Protein AF-F8ERX5-F1 (afdb_monomer_lite)

Secondary structure (DSSP, 8-state):
-PPP-----TTBPPHHHHHHHHHHHHHHHHHIIIIIHHHHHHHHHHHHH-HHHHHHHHHHHT--S-TTSHHHHHHHHHHHHHHHHHHHHHHHHHHHHHHHHHHH-S-HHHHTBHHHHHHHHHHHHHHHHHHHHHHHT-

Structure (mmCIF, N/CA/C/O backbone):
data_AF-F8ERX5-F1
#
_entry.id   AF-F8ERX5-F1
#
loop_
_atom_site.group_PDB
_atom_site.id
_atom_site.type_symbol
_atom_site.label_atom_id
_atom_site.label_alt_id
_atom_site.label_comp_id
_atom_site.label_asym_id
_atom_site.label_entity_id
_atom_site.label_seq_id
_atom_site.pdbx_PDB_ins_code
_atom_site.Cartn_x
_atom_site.Cartn_y
_atom_site.Cartn_z
_atom_site.occupancy
_atom_site.B_iso_or_equiv
_atom_site.auth_seq_id
_atom_site.auth_comp_id
_atom_site.auth_asym_id
_atom_site.auth_atom_id
_atom_site.pdbx_PDB_model_num
ATOM 1 N N . MET A 1 1 ? 34.036 12.277 -37.253 1.00 51.03 1 MET A N 1
ATOM 2 C CA . MET A 1 1 ? 33.330 10.994 -37.467 1.00 51.03 1 MET A CA 1
ATOM 3 C C . MET A 1 1 ? 32.093 10.999 -36.571 1.00 51.03 1 MET A C 1
ATOM 5 O O . MET A 1 1 ? 32.233 10.855 -35.364 1.00 51.03 1 MET A O 1
ATOM 9 N N . ALA A 1 2 ? 30.913 11.321 -37.109 1.00 49.41 2 ALA A N 1
ATOM 10 C CA . ALA A 1 2 ? 29.684 11.375 -36.314 1.00 49.41 2 ALA A CA 1
ATOM 11 C C . ALA A 1 2 ? 29.201 9.947 -36.022 1.00 49.41 2 ALA A C 1
ATOM 13 O O . ALA A 1 2 ? 29.092 9.130 -36.936 1.00 49.41 2 ALA A O 1
ATOM 14 N N . ARG A 1 3 ? 28.956 9.633 -34.746 1.00 53.31 3 ARG A N 1
ATOM 15 C CA . ARG A 1 3 ? 28.421 8.335 -34.318 1.00 53.31 3 ARG A CA 1
ATOM 16 C C . ARG A 1 3 ? 26.986 8.202 -34.848 1.00 53.31 3 ARG A C 1
ATOM 18 O O . ARG A 1 3 ? 26.184 9.088 -34.558 1.00 53.31 3 ARG A O 1
ATOM 25 N N . PRO A 1 4 ? 26.638 7.139 -35.592 1.00 60.00 4 PRO A N 1
ATOM 26 C CA . PRO A 1 4 ? 25.274 6.960 -36.071 1.00 60.00 4 PRO A CA 1
ATOM 27 C C . PRO A 1 4 ? 24.319 6.807 -34.881 1.00 60.00 4 PRO A C 1
ATOM 29 O O . PRO A 1 4 ? 24.556 6.006 -33.973 1.00 60.00 4 PRO A O 1
ATOM 32 N N . ILE A 1 5 ? 23.251 7.605 -34.879 1.00 57.78 5 ILE A N 1
ATOM 33 C CA . ILE A 1 5 ? 22.171 7.532 -33.896 1.00 57.78 5 ILE A CA 1
ATOM 34 C C . ILE A 1 5 ? 21.277 6.374 -34.342 1.00 57.78 5 ILE A C 1
ATOM 36 O O . ILE A 1 5 ? 20.597 6.470 -35.360 1.00 57.78 5 ILE A O 1
ATOM 40 N N . ASN A 1 6 ? 21.336 5.247 -33.632 1.00 61.97 6 ASN A N 1
ATOM 41 C CA . ASN A 1 6 ? 20.462 4.111 -33.908 1.00 61.97 6 ASN A CA 1
ATOM 42 C C . ASN A 1 6 ? 19.008 4.541 -33.623 1.00 61.97 6 ASN A C 1
ATOM 44 O O . ASN A 1 6 ? 18.752 4.990 -32.501 1.00 61.97 6 ASN A O 1
ATOM 48 N N . PRO A 1 7 ? 18.070 4.456 -34.586 1.00 52.91 7 PRO A N 1
ATOM 49 C CA . PRO A 1 7 ? 16.667 4.742 -34.322 1.00 52.91 7 PRO A CA 1
ATOM 50 C C . PRO A 1 7 ? 16.187 3.804 -33.215 1.00 52.91 7 PRO A C 1
ATOM 52 O O . PRO A 1 7 ? 16.166 2.583 -33.373 1.00 52.91 7 PRO A O 1
ATOM 55 N N . SER A 1 8 ? 15.858 4.380 -32.058 1.00 55.59 8 SER A N 1
ATOM 56 C CA . SER A 1 8 ? 15.366 3.639 -30.904 1.00 55.59 8 SER A CA 1
ATOM 57 C C . SER A 1 8 ? 14.210 2.751 -31.345 1.00 55.59 8 SER A C 1
ATOM 59 O O . SER A 1 8 ? 13.197 3.249 -31.843 1.00 55.59 8 SER A O 1
ATOM 61 N N . SER A 1 9 ? 14.356 1.438 -31.182 1.00 57.88 9 SER A N 1
ATOM 62 C CA . SER A 1 9 ? 13.252 0.523 -31.439 1.00 57.88 9 SER A CA 1
ATOM 63 C C . SER A 1 9 ? 12.051 0.962 -30.593 1.00 57.88 9 SER A C 1
ATOM 65 O O . SER A 1 9 ? 12.202 1.218 -29.400 1.00 57.88 9 SER A O 1
ATOM 67 N N . SER A 1 10 ? 10.852 1.017 -31.170 1.00 60.41 10 SER A N 1
ATOM 68 C CA . SER A 1 10 ? 9.608 1.411 -30.476 1.00 60.41 10 SER A CA 1
ATOM 69 C C . SER A 1 10 ? 9.252 0.545 -29.253 1.00 60.41 10 SER A C 1
ATOM 71 O O . SER A 1 10 ? 8.275 0.806 -28.558 1.00 60.41 10 SER A O 1
ATOM 73 N N . LYS A 1 11 ? 10.038 -0.503 -28.986 1.00 66.44 11 LYS A N 1
ATOM 74 C CA . LYS A 1 11 ? 9.859 -1.468 -27.901 1.00 66.44 11 LYS A CA 1
AT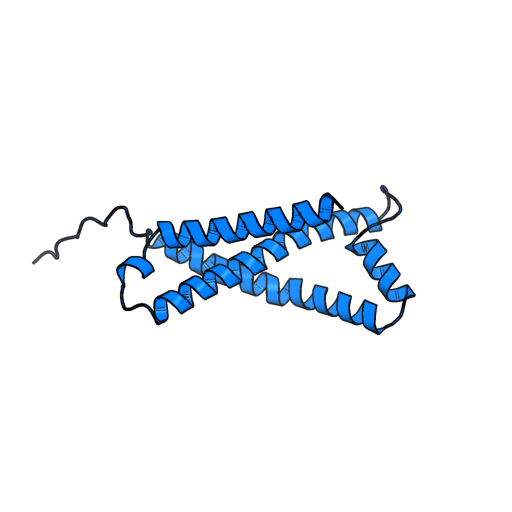OM 75 C C . LYS A 1 11 ? 10.654 -1.115 -26.638 1.00 66.44 11 LYS A C 1
ATOM 77 O O . LYS A 1 11 ? 10.364 -1.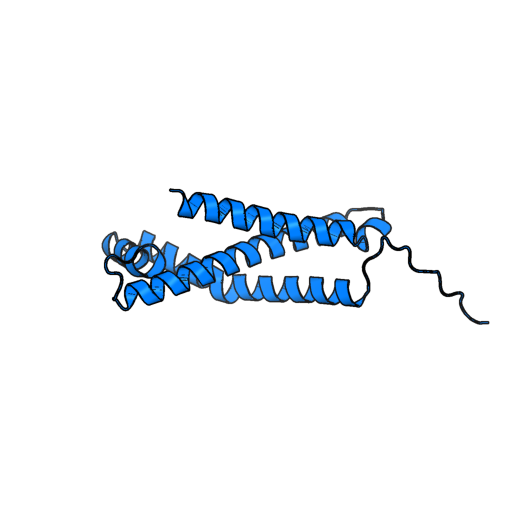681 -25.583 1.00 66.44 11 LYS A O 1
ATOM 82 N N . THR A 1 12 ? 11.626 -0.202 -26.717 1.00 74.25 12 THR A N 1
ATOM 83 C CA . THR A 1 12 ? 12.427 0.240 -25.563 1.00 74.25 12 THR A CA 1
ATOM 84 C C . THR A 1 12 ? 11.802 1.457 -24.885 1.00 74.25 12 THR A C 1
ATOM 86 O O . THR A 1 12 ? 11.432 2.424 -25.544 1.00 74.25 12 THR A O 1
ATOM 89 N N . ALA A 1 13 ? 11.696 1.420 -23.561 1.00 77.12 13 ALA A N 1
ATOM 90 C CA . ALA A 1 13 ? 11.228 2.515 -22.731 1.00 77.12 13 ALA A CA 1
ATOM 91 C C . ALA A 1 13 ? 12.167 3.719 -22.827 1.00 77.12 13 ALA A C 1
ATOM 93 O O . ALA A 1 13 ? 13.389 3.563 -22.745 1.00 77.12 13 ALA A O 1
ATOM 94 N N . SER A 1 14 ? 11.594 4.922 -22.922 1.00 82.62 14 SER A N 1
ATOM 95 C CA . SER A 1 14 ? 12.382 6.153 -22.932 1.00 82.62 14 SER A CA 1
ATOM 96 C C . SER A 1 14 ? 13.198 6.300 -21.636 1.00 82.62 14 SER A C 1
ATOM 98 O O . SER A 1 14 ? 12.763 5.839 -20.573 1.00 82.62 14 SER A O 1
ATOM 100 N N . PRO A 1 15 ? 14.372 6.956 -21.678 1.00 83.19 15 PRO A N 1
ATOM 101 C CA . PRO A 1 15 ? 15.188 7.182 -20.485 1.00 83.19 15 PRO A CA 1
ATOM 102 C C . PRO A 1 15 ? 14.420 7.871 -19.353 1.00 83.19 15 PRO A C 1
ATOM 104 O O . PRO A 1 15 ? 14.603 7.531 -18.185 1.00 83.19 15 PRO A O 1
ATOM 107 N N . ASP A 1 16 ? 13.530 8.803 -19.688 1.00 86.00 16 ASP A N 1
ATOM 108 C CA . ASP A 1 16 ? 12.740 9.530 -18.695 1.00 86.00 16 ASP A CA 1
ATOM 109 C C . ASP A 1 16 ? 11.684 8.638 -18.045 1.00 86.00 16 ASP A C 1
ATOM 111 O O . ASP A 1 16 ? 11.555 8.639 -16.823 1.00 86.00 16 ASP A O 1
ATOM 115 N N . PHE A 1 17 ? 11.025 7.770 -18.818 1.00 85.88 17 PHE A N 1
ATOM 116 C CA . PHE A 1 17 ? 10.115 6.770 -18.265 1.00 85.88 17 PHE A CA 1
ATOM 117 C C . PHE A 1 17 ? 10.833 5.816 -17.299 1.00 85.88 17 PHE A C 1
ATOM 119 O O . PHE A 1 17 ? 10.330 5.517 -16.214 1.00 85.88 17 PHE A O 1
ATOM 126 N N . GLN A 1 18 ? 12.041 5.367 -17.655 1.00 84.75 18 GLN A N 1
ATOM 127 C CA . GLN A 1 18 ? 12.840 4.507 -16.782 1.00 84.75 18 GLN A CA 1
ATOM 128 C C . GLN A 1 18 ? 13.194 5.211 -15.463 1.00 84.75 18 GLN A C 1
ATOM 130 O O . GLN A 1 18 ? 13.077 4.595 -14.402 1.00 84.75 18 GLN A O 1
ATOM 135 N N . LYS A 1 19 ? 13.577 6.496 -15.507 1.00 88.44 19 LYS A N 1
ATOM 136 C CA . LYS A 1 19 ? 13.841 7.313 -14.309 1.00 88.44 19 LYS A CA 1
ATOM 137 C C . LYS A 1 19 ? 12.590 7.483 -13.447 1.00 88.44 19 LYS A C 1
ATOM 139 O O . LYS A 1 19 ? 12.670 7.329 -12.232 1.00 88.44 19 LYS A O 1
ATOM 144 N N . SER A 1 20 ? 11.431 7.747 -14.047 1.00 89.69 20 SER A N 1
ATOM 145 C CA . SER A 1 20 ? 10.171 7.850 -13.304 1.00 89.69 20 SER A CA 1
ATOM 146 C C . SER A 1 20 ? 9.822 6.537 -12.604 1.00 89.69 20 SER A C 1
ATOM 148 O O . SER A 1 20 ? 9.463 6.543 -11.429 1.00 89.69 20 SER A O 1
ATOM 150 N N . ALA A 1 21 ? 10.002 5.395 -13.273 1.00 89.19 21 ALA A N 1
ATOM 151 C CA . ALA A 1 21 ? 9.744 4.085 -12.683 1.00 89.19 21 ALA A CA 1
ATOM 152 C C . ALA A 1 21 ? 10.685 3.763 -11.5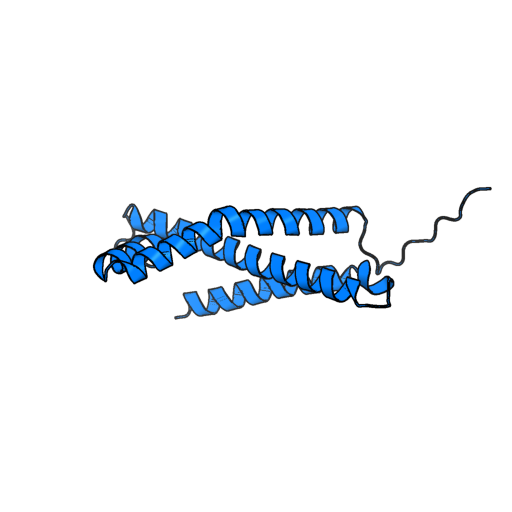06 1.00 89.19 21 ALA A C 1
ATOM 154 O O . ALA A 1 21 ? 10.245 3.176 -10.512 1.00 89.19 21 ALA A O 1
ATOM 155 N N . THR A 1 22 ? 11.966 4.151 -11.589 1.00 89.25 22 THR A N 1
ATOM 156 C CA . THR A 1 22 ? 12.923 3.972 -10.483 1.00 89.25 22 THR A CA 1
ATOM 157 C C . THR A 1 22 ? 12.646 4.922 -9.323 1.00 89.25 22 THR A C 1
ATOM 159 O O . THR A 1 22 ? 12.730 4.505 -8.168 1.00 89.25 22 THR A O 1
ATOM 162 N N . LEU A 1 23 ? 12.259 6.169 -9.600 1.00 93.69 23 LEU A N 1
ATOM 163 C CA . LEU A 1 23 ? 11.821 7.118 -8.580 1.00 93.69 23 LEU A CA 1
ATOM 164 C C . LEU A 1 23 ? 10.582 6.595 -7.850 1.00 93.69 23 LEU A C 1
ATOM 166 O O . LEU A 1 23 ? 10.563 6.561 -6.622 1.00 93.69 23 LEU A O 1
ATOM 170 N N . LEU A 1 24 ? 9.588 6.110 -8.594 1.00 94.69 24 LEU A N 1
ATOM 171 C CA . LEU A 1 24 ? 8.368 5.566 -8.012 1.00 94.69 24 LEU A CA 1
ATOM 172 C C . LEU A 1 24 ? 8.654 4.332 -7.144 1.00 94.69 24 LEU A C 1
ATOM 174 O O . LEU A 1 24 ? 8.079 4.184 -6.070 1.00 94.69 24 LEU A O 1
ATOM 178 N N . HIS A 1 25 ? 9.610 3.485 -7.535 1.00 94.06 25 HIS A N 1
ATOM 179 C CA . HIS A 1 25 ? 10.057 2.360 -6.705 1.00 94.06 25 HIS A CA 1
ATOM 180 C C . HIS A 1 25 ? 10.640 2.819 -5.354 1.00 94.06 25 HIS A C 1
ATOM 182 O O . HIS A 1 25 ? 10.404 2.179 -4.329 1.00 94.06 25 HIS A O 1
ATOM 188 N N . ARG A 1 26 ? 11.354 3.953 -5.327 1.00 95.75 26 ARG A N 1
ATOM 189 C CA . ARG A 1 26 ? 11.896 4.541 -4.089 1.00 95.75 26 ARG A CA 1
ATOM 190 C C . ARG A 1 26 ? 10.805 5.188 -3.240 1.00 95.75 26 ARG A C 1
ATOM 192 O O . ARG A 1 26 ? 10.780 4.972 -2.037 1.00 95.75 26 ARG A O 1
ATOM 199 N N . ILE A 1 27 ? 9.888 5.936 -3.853 1.00 97.62 27 ILE A N 1
ATOM 200 C CA . ILE A 1 27 ? 8.763 6.571 -3.145 1.00 97.62 27 ILE A CA 1
ATOM 201 C C . ILE A 1 27 ? 7.877 5.509 -2.489 1.00 97.62 27 ILE A C 1
ATOM 203 O O . ILE A 1 27 ? 7.537 5.626 -1.315 1.00 97.62 27 ILE A O 1
ATOM 207 N N . THR A 1 28 ? 7.556 4.439 -3.218 1.00 97.62 28 THR A N 1
ATOM 208 C CA . THR A 1 28 ? 6.777 3.318 -2.673 1.00 97.62 28 THR A CA 1
ATOM 209 C C . THR A 1 28 ? 7.510 2.613 -1.530 1.00 97.62 28 THR A C 1
ATOM 211 O O . THR A 1 28 ? 6.878 2.296 -0.527 1.00 97.62 28 THR A O 1
ATOM 214 N N . ALA A 1 29 ? 8.839 2.463 -1.605 1.00 96.75 29 ALA A N 1
ATOM 215 C CA . ALA A 1 29 ? 9.646 1.948 -0.494 1.00 96.75 29 ALA A CA 1
ATOM 216 C C . ALA A 1 29 ? 9.547 2.832 0.761 1.00 96.75 29 ALA A C 1
ATOM 218 O O . ALA A 1 29 ? 9.358 2.323 1.864 1.00 96.75 29 ALA A O 1
ATOM 219 N N . LEU A 1 30 ? 9.637 4.156 0.593 1.00 98.12 30 LEU A N 1
ATOM 220 C CA . LEU A 1 30 ? 9.507 5.115 1.692 1.00 98.12 30 LEU A CA 1
ATOM 221 C C . LEU A 1 30 ? 8.111 5.054 2.320 1.00 98.12 30 LEU A C 1
ATOM 223 O O . LEU A 1 30 ? 7.999 4.995 3.540 1.00 98.12 30 LEU A O 1
ATOM 227 N N . ALA A 1 31 ? 7.051 4.998 1.511 1.00 97.56 31 ALA A N 1
ATOM 228 C CA . ALA A 1 31 ? 5.685 4.864 2.017 1.00 97.56 31 ALA A CA 1
ATOM 229 C C . ALA A 1 31 ? 5.502 3.579 2.846 1.00 97.56 31 ALA A C 1
ATOM 231 O O . ALA A 1 31 ? 4.876 3.603 3.905 1.00 97.56 31 ALA A O 1
ATOM 232 N N . ILE A 1 32 ? 6.089 2.461 2.408 1.00 97.81 32 ILE A N 1
ATOM 233 C CA . ILE A 1 32 ? 6.045 1.202 3.162 1.00 97.81 32 ILE A CA 1
ATOM 234 C C . ILE A 1 32 ? 6.807 1.340 4.487 1.00 97.81 32 ILE A C 1
ATOM 236 O O . ILE A 1 32 ? 6.266 1.008 5.539 1.00 97.81 32 ILE A O 1
ATOM 240 N N . ALA A 1 33 ? 8.036 1.857 4.453 1.00 97.81 33 ALA A N 1
ATOM 241 C CA . ALA A 1 33 ? 8.893 1.952 5.632 1.00 97.81 33 ALA A CA 1
ATOM 242 C C . ALA A 1 33 ? 8.358 2.927 6.693 1.00 97.81 33 ALA A C 1
ATOM 244 O O . ALA A 1 33 ? 8.416 2.631 7.883 1.00 97.81 33 ALA A O 1
ATOM 245 N N . PHE A 1 34 ? 7.828 4.078 6.274 1.00 97.56 34 PHE A N 1
ATOM 246 C CA . PHE A 1 34 ? 7.429 5.152 7.188 1.00 97.56 34 PHE A CA 1
ATOM 247 C C . PHE A 1 34 ? 5.942 5.168 7.532 1.00 97.56 34 PHE A C 1
ATOM 249 O O . PHE A 1 34 ? 5.567 5.812 8.506 1.00 97.56 34 PHE A O 1
ATOM 256 N N . ILE A 1 35 ? 5.092 4.485 6.762 1.00 97.00 35 ILE A N 1
ATOM 257 C CA . ILE A 1 35 ? 3.643 4.491 7.000 1.00 97.00 35 ILE A CA 1
ATOM 258 C C . ILE A 1 35 ? 3.135 3.070 7.224 1.00 97.00 35 ILE A C 1
ATOM 260 O O . ILE A 1 35 ? 2.592 2.782 8.288 1.00 97.00 35 ILE A O 1
ATOM 264 N N . ALA A 1 36 ? 3.343 2.159 6.267 1.00 96.56 36 ALA A N 1
ATOM 265 C CA . ALA A 1 36 ? 2.804 0.803 6.389 1.00 96.56 36 ALA A CA 1
ATOM 266 C C . ALA A 1 36 ? 3.398 0.049 7.586 1.00 96.56 36 ALA A C 1
ATOM 268 O O . ALA A 1 36 ? 2.658 -0.590 8.328 1.00 96.56 36 ALA A O 1
ATOM 269 N N . PHE A 1 37 ? 4.710 0.150 7.810 1.00 97.19 37 PHE A N 1
ATOM 270 C CA . PHE A 1 37 ? 5.381 -0.556 8.899 1.00 97.19 37 PHE A CA 1
ATOM 271 C C . PHE A 1 37 ? 4.953 -0.067 10.300 1.00 97.19 37 PHE A C 1
ATOM 273 O O . PHE A 1 37 ? 4.599 -0.916 11.126 1.00 97.19 37 PHE A O 1
ATOM 280 N N . PRO A 1 38 ? 4.874 1.249 10.591 1.00 97.12 38 PRO A N 1
ATOM 281 C CA . PRO A 1 38 ? 4.292 1.728 11.846 1.00 97.12 38 PRO A CA 1
ATOM 282 C C . PRO A 1 38 ? 2.829 1.325 12.038 1.00 97.12 38 PRO A C 1
ATOM 284 O O . PRO A 1 38 ? 2.475 0.850 13.112 1.00 97.12 38 PRO A O 1
ATOM 287 N N . VAL A 1 39 ? 1.985 1.447 11.006 1.00 95.62 39 VAL A N 1
ATOM 288 C CA . VAL A 1 39 ? 0.568 1.042 11.090 1.00 95.62 39 VAL A CA 1
ATOM 289 C C . VAL A 1 39 ? 0.439 -0.457 11.364 1.00 95.62 39 VAL A C 1
ATOM 291 O O . VAL A 1 39 ? -0.358 -0.865 12.206 1.00 95.62 39 VAL A O 1
ATOM 294 N N . PHE A 1 40 ? 1.256 -1.280 10.708 1.00 95.44 40 PHE A N 1
ATOM 295 C CA . PHE A 1 40 ? 1.297 -2.720 10.945 1.00 95.44 40 PHE A CA 1
ATOM 296 C C . PHE A 1 40 ? 1.763 -3.054 12.367 1.00 95.44 40 PHE A C 1
ATOM 298 O O . PHE A 1 40 ? 1.175 -3.905 13.028 1.00 95.44 40 PHE A O 1
ATOM 305 N N . THR A 1 41 ? 2.766 -2.339 12.874 1.00 96.88 41 THR A N 1
ATOM 306 C CA . THR A 1 41 ? 3.233 -2.494 14.259 1.00 96.88 41 THR A CA 1
ATOM 307 C C . THR A 1 41 ? 2.160 -2.079 15.265 1.00 96.88 41 THR A C 1
ATOM 309 O O . THR A 1 41 ? 1.951 -2.784 16.247 1.00 96.88 41 THR A O 1
ATOM 312 N N . LEU A 1 42 ? 1.434 -0.986 15.013 1.00 95.81 42 LEU A N 1
ATOM 313 C CA . LEU A 1 42 ? 0.300 -0.564 15.843 1.00 95.81 42 LEU A CA 1
ATOM 314 C C . LEU A 1 42 ? -0.810 -1.617 15.861 1.00 95.81 42 LEU A C 1
ATOM 316 O O . LEU A 1 42 ? -1.373 -1.902 16.917 1.00 95.81 42 LEU A O 1
ATOM 320 N N . TRP A 1 43 ? -1.093 -2.233 14.713 1.00 95.69 43 TRP A N 1
ATOM 321 C CA . TRP A 1 43 ? -2.037 -3.341 14.633 1.00 95.69 43 TRP A CA 1
ATOM 322 C C . TRP A 1 43 ? -1.571 -4.540 15.470 1.00 95.69 43 TRP A C 1
ATOM 324 O O . TRP A 1 43 ? -2.324 -5.005 16.324 1.00 95.69 43 TRP A O 1
ATOM 334 N N . LEU A 1 44 ? -0.319 -4.985 15.315 1.00 97.12 44 LEU A N 1
ATOM 335 C CA . LEU A 1 44 ? 0.252 -6.078 16.115 1.00 97.12 44 LEU A CA 1
ATOM 336 C C . LEU A 1 44 ? 0.225 -5.774 17.616 1.00 97.12 44 LEU A C 1
ATOM 338 O O . LEU A 1 44 ? -0.157 -6.630 18.409 1.00 97.12 44 LEU A O 1
ATOM 342 N N . PHE A 1 45 ? 0.586 -4.549 18.000 1.00 96.94 45 PHE A N 1
ATOM 343 C CA . PHE A 1 45 ? 0.524 -4.096 19.384 1.00 96.94 45 PHE A CA 1
ATOM 344 C C . PHE A 1 45 ? -0.905 -4.174 19.931 1.00 96.94 45 PHE A C 1
ATOM 346 O O . PHE A 1 45 ? -1.108 -4.686 21.029 1.00 96.94 45 PHE A O 1
ATOM 353 N N . SER A 1 46 ? -1.905 -3.733 19.161 1.00 96.62 46 SER A N 1
ATOM 354 C CA . SER A 1 46 ? -3.307 -3.789 19.591 1.00 96.62 46 SER A CA 1
ATOM 355 C C . SER A 1 46 ? -3.797 -5.225 19.806 1.00 96.62 46 SER A C 1
ATOM 357 O O . SER A 1 46 ? -4.442 -5.495 20.815 1.00 96.62 46 SER A O 1
ATOM 359 N N . VAL A 1 47 ? -3.416 -6.153 18.917 1.00 96.50 47 VAL A N 1
ATOM 360 C CA . VAL A 1 47 ? -3.742 -7.586 19.014 1.00 96.50 47 VAL A CA 1
ATOM 361 C C . VAL A 1 47 ? -3.063 -8.231 20.224 1.00 96.50 47 VAL A C 1
ATOM 363 O O . VAL A 1 47 ? -3.678 -9.038 20.914 1.00 96.50 47 VAL A O 1
ATOM 366 N N . ALA A 1 48 ? -1.803 -7.883 20.487 1.00 97.06 48 ALA A N 1
ATOM 367 C CA . ALA A 1 48 ? -1.025 -8.462 21.578 1.00 97.06 48 ALA A CA 1
ATOM 368 C C . ALA A 1 48 ? -1.393 -7.905 22.964 1.00 97.06 48 ALA A C 1
ATOM 370 O O . ALA A 1 48 ? -1.117 -8.557 23.967 1.00 97.06 48 ALA A O 1
ATOM 371 N N . SER A 1 49 ? -1.976 -6.704 23.031 1.00 95.94 49 SER A N 1
ATOM 372 C CA . SER A 1 49 ? -2.199 -6.005 24.301 1.00 95.94 49 SER A CA 1
ATOM 373 C C . SER A 1 49 ? -3.463 -6.469 25.022 1.00 95.94 49 SER A C 1
ATOM 375 O O . SER A 1 49 ? -3.379 -6.958 26.144 1.00 95.94 49 SER A O 1
ATOM 377 N N . SER A 1 50 ? -4.644 -6.280 24.423 1.00 95.75 50 SER A N 1
ATOM 378 C CA . SER A 1 50 ? -5.916 -6.720 25.013 1.00 95.75 50 SER A CA 1
ATOM 379 C C . SER A 1 50 ? -7.061 -6.707 23.988 1.00 95.75 50 SER A C 1
ATOM 381 O O . SER A 1 50 ? -6.966 -5.998 22.978 1.00 95.75 50 SER A O 1
ATOM 383 N N . PRO A 1 51 ? -8.168 -7.434 24.239 1.00 96.69 51 PRO A N 1
ATOM 384 C CA . PRO A 1 51 ? -9.359 -7.379 23.391 1.00 96.69 51 PRO A CA 1
ATOM 385 C C . PRO A 1 51 ? -9.927 -5.963 23.232 1.00 96.69 51 PRO A C 1
ATOM 387 O O . PRO A 1 51 ? -10.357 -5.592 22.141 1.00 96.69 51 PRO A O 1
ATOM 390 N N . GLU A 1 52 ? -9.889 -5.148 24.288 1.00 95.56 52 GLU A N 1
ATOM 391 C CA . GLU A 1 52 ? -10.372 -3.765 24.270 1.00 95.56 52 GLU A CA 1
ATOM 392 C C . GLU A 1 52 ? -9.503 -2.895 23.358 1.00 95.56 52 GLU A C 1
ATOM 394 O O . GLU A 1 52 ? -10.027 -2.159 22.526 1.00 95.56 52 GLU A O 1
ATOM 399 N N . ASN A 1 53 ? -8.175 -3.017 23.452 1.00 95.06 53 ASN A N 1
ATOM 400 C CA . ASN A 1 53 ? -7.245 -2.281 22.593 1.00 95.06 53 ASN A CA 1
ATOM 401 C C . ASN A 1 53 ? -7.403 -2.664 21.118 1.00 95.06 53 ASN A C 1
ATOM 403 O O . ASN A 1 53 ? -7.356 -1.800 20.238 1.00 95.06 53 ASN A O 1
ATOM 407 N N . TYR A 1 54 ? -7.633 -3.946 20.837 1.00 96.38 54 TYR A N 1
ATOM 408 C CA . TYR A 1 54 ? -7.933 -4.397 19.486 1.00 96.38 54 TYR A CA 1
ATOM 409 C C . TYR A 1 54 ? -9.276 -3.847 18.985 1.00 96.38 54 TYR A C 1
ATOM 411 O O . TYR A 1 54 ? -9.358 -3.359 17.857 1.00 96.38 54 TYR A O 1
ATOM 419 N N . ALA A 1 55 ? -10.314 -3.829 19.828 1.00 94.62 55 ALA A N 1
ATOM 420 C CA . ALA A 1 55 ? -11.599 -3.219 19.495 1.00 94.62 55 ALA A CA 1
ATOM 421 C C . ALA A 1 55 ? -11.468 -1.712 19.210 1.00 94.62 55 ALA A C 1
ATOM 423 O O . ALA A 1 55 ? -12.055 -1.222 18.244 1.00 94.62 55 ALA A O 1
ATOM 424 N N . PHE A 1 56 ? -10.641 -0.988 19.974 1.00 92.94 56 PHE A N 1
ATOM 425 C CA . PHE A 1 56 ? -10.307 0.412 19.694 1.00 92.94 56 PHE A CA 1
ATOM 426 C C . PHE A 1 56 ? -9.638 0.578 18.328 1.00 92.94 56 PHE A C 1
ATOM 428 O O . PHE A 1 56 ? -10.041 1.444 17.549 1.00 92.94 56 PHE A O 1
ATOM 435 N N . PHE A 1 57 ? -8.657 -0.268 17.999 1.00 94.25 57 PHE A N 1
ATOM 436 C CA . PHE A 1 57 ? -8.034 -0.247 16.677 1.00 94.25 57 PHE A CA 1
ATOM 437 C C . PHE A 1 57 ? -9.076 -0.463 15.572 1.00 94.25 57 PHE A C 1
ATOM 439 O O . PHE A 1 57 ? -9.124 0.308 14.612 1.00 94.25 57 PHE A O 1
ATOM 446 N N . LEU A 1 58 ? -9.941 -1.473 15.715 1.00 93.38 58 LEU A N 1
ATOM 447 C CA . LEU A 1 58 ? -10.996 -1.763 14.743 1.00 93.38 58 LEU A CA 1
ATOM 448 C C . LEU A 1 58 ? -11.960 -0.585 14.575 1.00 93.38 58 LEU A C 1
ATOM 450 O O . LEU A 1 58 ? -12.283 -0.238 13.439 1.00 93.38 58 LEU A O 1
ATOM 454 N N . HIS A 1 59 ? -12.363 0.056 15.673 1.00 92.19 59 HIS A N 1
ATOM 455 C CA . HIS A 1 59 ? -13.296 1.180 15.658 1.00 92.19 59 HIS A CA 1
ATOM 456 C C . HIS A 1 59 ? -12.772 2.370 14.841 1.00 92.19 59 HIS A C 1
ATOM 458 O O . HIS A 1 59 ? -13.494 2.926 14.015 1.00 92.19 59 HIS A O 1
ATOM 464 N N . TYR A 1 60 ? -11.503 2.744 15.026 1.00 91.38 60 TYR A N 1
ATOM 465 C CA . TYR A 1 60 ? -10.915 3.881 14.311 1.00 91.38 60 TYR A CA 1
ATOM 466 C C . TYR A 1 60 ? -10.425 3.517 12.905 1.00 91.38 60 TYR A C 1
ATOM 468 O O . TYR A 1 60 ? -10.640 4.270 11.957 1.00 91.38 60 TYR A O 1
ATOM 476 N N . MET A 1 61 ? -9.766 2.369 12.738 1.00 92.06 61 MET A N 1
ATOM 477 C CA . MET A 1 61 ? -9.045 2.047 11.501 1.00 92.06 61 MET A CA 1
ATOM 478 C C . MET A 1 61 ? -9.855 1.215 10.507 1.00 92.06 61 MET A C 1
ATOM 480 O O . MET A 1 61 ? -9.567 1.272 9.314 1.00 92.06 61 MET A O 1
ATOM 484 N N . VAL A 1 62 ? -10.863 0.457 10.958 1.00 88.81 62 VAL A N 1
ATOM 485 C CA . VAL A 1 62 ? -11.532 -0.560 10.123 1.00 88.81 62 VAL A CA 1
ATOM 486 C C . VAL A 1 62 ? -13.025 -0.278 9.943 1.00 88.81 62 VAL A C 1
ATOM 488 O O . VAL A 1 62 ? -13.468 -0.095 8.802 1.00 88.81 62 VAL A O 1
ATOM 491 N N . HIS A 1 63 ? -13.780 -0.127 11.034 1.00 86.19 63 HIS A N 1
ATOM 492 C CA . HIS A 1 63 ? -15.214 0.174 11.012 1.00 86.19 63 HIS A CA 1
ATOM 493 C C . HIS A 1 63 ? -15.629 1.048 12.202 1.00 86.19 63 HIS A C 1
ATOM 495 O O . HIS A 1 63 ? -15.721 0.569 13.330 1.00 86.19 63 HIS A O 1
ATOM 501 N N . ALA A 1 64 ? -15.952 2.313 11.928 1.00 84.75 64 ALA A N 1
ATOM 502 C CA . ALA A 1 64 ? -16.576 3.189 12.913 1.00 84.75 64 ALA A CA 1
ATOM 503 C C . ALA A 1 64 ? -18.084 2.902 13.004 1.00 84.75 64 ALA A C 1
ATOM 505 O O . ALA A 1 64 ? -18.743 2.728 11.978 1.00 84.75 64 ALA A O 1
ATOM 506 N N . ALA A 1 65 ? -18.628 2.879 14.224 1.00 78.44 65 ALA A N 1
ATOM 507 C CA . ALA A 1 65 ? -20.056 2.642 14.457 1.00 78.44 65 ALA A CA 1
ATOM 508 C C . ALA A 1 65 ? -20.927 3.819 13.976 1.00 78.44 65 ALA A C 1
ATOM 510 O O . ALA A 1 65 ? -21.964 3.617 13.344 1.00 78.44 65 ALA A O 1
ATOM 511 N N . ASP A 1 66 ? -20.458 5.050 14.205 1.00 84.88 66 ASP A N 1
ATOM 512 C CA . ASP A 1 66 ? -21.244 6.266 13.998 1.00 84.88 66 ASP A CA 1
ATOM 513 C C . ASP A 1 66 ? -20.724 7.089 12.820 1.00 84.88 66 ASP A C 1
ATOM 515 O O . ASP A 1 66 ? -19.605 7.604 12.857 1.00 84.88 66 ASP A O 1
ATOM 519 N N . LYS A 1 67 ? -21.567 7.299 11.801 1.00 79.62 67 LYS A N 1
ATOM 520 C CA . LYS A 1 67 ? -21.205 7.961 10.528 1.00 79.62 67 LYS A CA 1
ATOM 521 C C . LYS A 1 67 ? -20.884 9.461 10.627 1.00 79.62 67 LYS A C 1
ATOM 523 O O . LYS A 1 67 ? -20.383 10.026 9.667 1.00 79.62 67 LYS A O 1
ATOM 528 N N . ASN A 1 68 ? -21.144 10.099 11.767 1.00 79.38 68 ASN A N 1
ATOM 529 C CA . ASN A 1 68 ? -20.852 11.522 12.004 1.00 79.38 68 ASN A CA 1
ATOM 530 C C . ASN A 1 68 ? -19.831 11.733 13.136 1.00 79.38 68 ASN A C 1
ATOM 532 O O . ASN A 1 68 ? -19.748 12.814 13.713 1.00 79.38 68 ASN A O 1
ATOM 536 N N . SER A 1 69 ? -19.074 10.692 13.486 1.00 86.00 69 SER A N 1
ATOM 537 C CA . SER A 1 69 ? -18.059 10.754 14.537 1.00 86.00 69 SER A CA 1
ATOM 538 C C . SER A 1 69 ? -16.674 11.089 13.982 1.00 86.00 69 SER A C 1
ATOM 540 O O . SER A 1 69 ? -16.365 10.839 12.816 1.00 86.00 69 SER A O 1
ATOM 542 N N . PHE A 1 70 ? -15.788 11.577 14.853 1.00 89.81 70 PHE A N 1
ATOM 543 C CA . PHE A 1 70 ? -14.361 11.688 14.540 1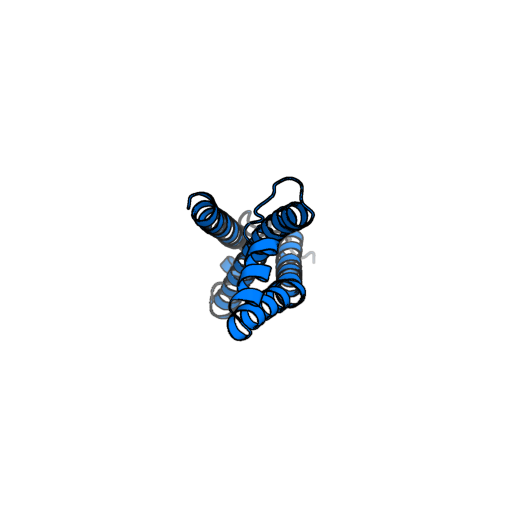.00 89.81 70 PHE A CA 1
ATOM 544 C C . PHE A 1 70 ? -13.770 10.340 14.084 1.00 89.81 70 PHE A C 1
ATOM 546 O O . PHE A 1 70 ? -12.971 10.302 13.150 1.00 89.81 70 PHE A O 1
ATOM 553 N N . ALA A 1 71 ? -14.220 9.228 14.677 1.00 89.62 71 ALA A N 1
ATOM 554 C CA . ALA A 1 71 ? -13.790 7.887 14.293 1.00 89.62 71 ALA A CA 1
ATOM 555 C C . ALA A 1 71 ? -14.154 7.540 12.843 1.00 89.62 71 ALA A C 1
ATOM 557 O O . ALA A 1 71 ? -13.357 6.915 12.151 1.00 89.62 71 ALA A O 1
ATOM 558 N N . PHE A 1 72 ? -15.305 7.995 12.342 1.00 90.88 72 PHE A N 1
ATOM 559 C CA . PHE A 1 72 ? -15.681 7.795 10.942 1.00 90.88 72 PHE A CA 1
ATOM 560 C C . PHE A 1 72 ? -14.775 8.558 9.973 1.00 90.88 72 PHE A C 1
ATOM 562 O O . PHE A 1 72 ? -14.353 8.001 8.959 1.00 90.88 72 PHE A O 1
ATOM 569 N N . SER A 1 73 ? -14.399 9.793 10.307 1.00 91.94 73 SER A N 1
ATOM 570 C CA . SER A 1 73 ? -13.430 10.560 9.514 1.00 91.94 73 SER A CA 1
ATOM 571 C C . SER A 1 73 ? -12.064 9.871 9.468 1.00 91.94 73 SER A C 1
ATOM 573 O O . SER A 1 73 ? -11.468 9.750 8.395 1.00 91.94 73 SER A O 1
ATOM 575 N N . VAL A 1 74 ? -11.589 9.363 10.613 1.00 92.62 74 VAL A N 1
ATOM 576 C CA . VAL A 1 74 ? -10.359 8.559 10.681 1.00 92.62 74 VAL A CA 1
ATOM 577 C C . VAL A 1 74 ? -10.508 7.293 9.841 1.00 92.62 74 VAL A C 1
ATOM 579 O O . VAL A 1 74 ? -9.615 6.979 9.065 1.00 92.62 74 VAL A O 1
ATOM 582 N N . ASN A 1 75 ? -11.656 6.620 9.901 1.00 92.38 75 ASN A N 1
ATOM 583 C CA . ASN A 1 75 ? -11.908 5.407 9.139 1.00 92.38 75 ASN A CA 1
ATOM 584 C C . ASN A 1 75 ? -11.821 5.614 7.622 1.00 92.38 75 ASN A C 1
ATOM 5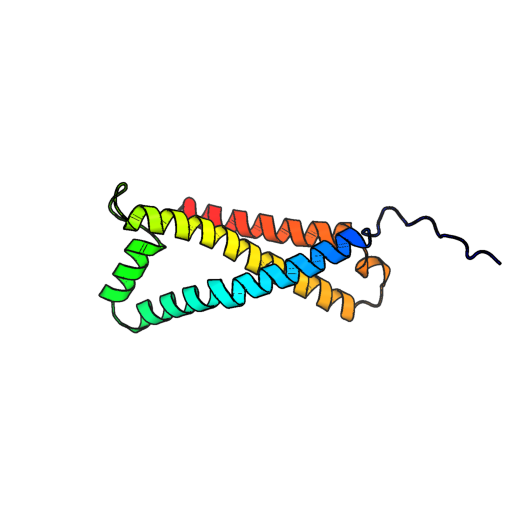86 O O . ASN A 1 75 ? -11.176 4.828 6.926 1.00 92.38 75 ASN A O 1
ATOM 590 N N . ILE A 1 76 ? -12.439 6.679 7.102 1.00 92.12 76 ILE A N 1
ATOM 591 C CA . ILE A 1 76 ? -12.352 7.030 5.678 1.00 92.12 76 ILE A CA 1
ATOM 592 C C . ILE A 1 76 ? -10.894 7.268 5.288 1.00 92.12 76 ILE A C 1
ATOM 594 O O . ILE A 1 76 ? -10.424 6.722 4.287 1.00 92.12 76 ILE A O 1
ATOM 598 N N . LEU A 1 77 ? -10.166 8.049 6.090 1.00 94.25 77 LEU A N 1
ATOM 599 C CA . LEU A 1 77 ? -8.760 8.334 5.835 1.00 94.25 77 LEU A CA 1
ATOM 600 C C . LEU A 1 77 ? -7.921 7.048 5.841 1.00 94.25 77 LEU A C 1
ATOM 602 O O . LEU A 1 77 ? -7.121 6.834 4.931 1.00 94.25 77 LEU A O 1
ATOM 606 N N . SER A 1 78 ? -8.158 6.156 6.801 1.00 93.31 78 SER A N 1
ATOM 607 C CA . SER A 1 78 ? -7.494 4.857 6.902 1.00 93.31 78 SER A CA 1
ATOM 608 C C . SER A 1 78 ? -7.768 3.966 5.696 1.00 93.31 78 SER A C 1
ATOM 610 O O . SER A 1 78 ? -6.854 3.293 5.227 1.00 93.31 78 SER A O 1
ATOM 612 N N . ARG A 1 79 ? -8.979 3.999 5.124 1.00 92.94 79 ARG A N 1
ATOM 613 C CA . ARG A 1 79 ? -9.294 3.281 3.877 1.00 92.94 79 ARG A CA 1
ATOM 614 C C . ARG A 1 79 ? -8.531 3.855 2.686 1.00 92.94 79 ARG A C 1
ATOM 616 O O . ARG A 1 79 ? -7.929 3.092 1.938 1.00 92.94 79 ARG A O 1
ATOM 623 N N . ILE A 1 80 ? -8.499 5.180 2.530 1.00 94.69 80 ILE A N 1
ATOM 624 C CA . ILE A 1 80 ? -7.762 5.843 1.438 1.00 94.69 80 ILE A CA 1
ATOM 625 C C . ILE A 1 80 ? -6.264 5.525 1.530 1.00 94.69 80 ILE A C 1
ATOM 627 O O . ILE A 1 80 ? -5.654 5.094 0.548 1.00 94.69 80 ILE A O 1
ATOM 631 N N . ILE A 1 81 ? -5.682 5.684 2.722 1.00 95.12 81 ILE A N 1
ATOM 632 C CA . ILE A 1 81 ? -4.282 5.342 2.988 1.00 95.12 81 ILE A CA 1
ATOM 633 C C . ILE A 1 81 ? -4.059 3.848 2.750 1.00 95.12 81 ILE A C 1
ATOM 635 O O . ILE A 1 81 ? -3.092 3.480 2.093 1.00 95.12 81 ILE A O 1
ATOM 639 N N . GLY A 1 82 ? -4.964 2.987 3.212 1.00 95.12 82 GLY A N 1
ATOM 640 C CA . GLY A 1 82 ? -4.897 1.545 3.010 1.00 95.12 82 GLY A CA 1
ATOM 641 C C . GLY A 1 82 ? -4.823 1.161 1.532 1.00 95.12 82 GLY A C 1
ATOM 642 O O . GLY A 1 82 ? -3.964 0.357 1.158 1.00 95.12 82 GLY A O 1
ATOM 643 N N . VAL A 1 83 ? -5.670 1.746 0.677 1.00 96.25 83 VAL A N 1
ATOM 644 C CA . VAL A 1 83 ? -5.643 1.515 -0.779 1.00 96.25 83 VAL A CA 1
ATOM 645 C C . VAL A 1 83 ? -4.289 1.928 -1.347 1.00 96.25 83 VAL A C 1
ATOM 647 O O . VAL A 1 83 ? -3.635 1.138 -2.032 1.00 96.25 83 VAL A O 1
ATOM 650 N N . GLY A 1 84 ? -3.834 3.136 -1.003 1.00 96.75 84 GLY A N 1
ATOM 651 C CA . GLY A 1 84 ? -2.546 3.665 -1.443 1.00 96.75 84 GLY A CA 1
ATOM 652 C C . GLY A 1 84 ? -1.366 2.792 -1.012 1.00 96.75 84 GLY A C 1
ATOM 653 O O . GLY A 1 84 ? -0.518 2.458 -1.834 1.00 96.75 84 GLY A O 1
ATOM 654 N N . LEU A 1 85 ? -1.326 2.356 0.249 1.00 97.06 85 LEU A N 1
ATOM 655 C CA . LEU A 1 85 ? -0.260 1.502 0.779 1.00 97.06 85 LEU A CA 1
ATOM 656 C C . LEU A 1 85 ? -0.278 0.098 0.175 1.00 97.06 85 LEU A C 1
ATOM 658 O O . LEU A 1 85 ? 0.786 -0.454 -0.098 1.00 97.06 85 LEU A O 1
ATOM 662 N N . THR A 1 86 ? -1.463 -0.456 -0.090 1.00 96.94 86 THR A N 1
ATOM 663 C CA . THR A 1 86 ? -1.610 -1.742 -0.788 1.00 96.94 86 THR A CA 1
ATOM 664 C C . THR A 1 86 ? -1.006 -1.658 -2.188 1.00 96.94 86 THR A C 1
ATOM 666 O O . THR A 1 86 ? -0.252 -2.539 -2.602 1.00 96.94 86 THR A O 1
ATOM 669 N N . TRP A 1 87 ? -1.291 -0.574 -2.914 1.00 97.88 87 TRP A N 1
ATOM 670 C CA . TRP A 1 87 ? -0.674 -0.322 -4.212 1.00 97.88 87 TRP A CA 1
ATOM 671 C C . TRP A 1 87 ? 0.836 -0.101 -4.110 1.00 97.88 87 TRP A C 1
ATOM 673 O O . TRP A 1 87 ? 1.584 -0.725 -4.862 1.00 97.88 87 TRP A O 1
ATOM 683 N N . CYS A 1 88 ? 1.306 0.711 -3.156 1.00 97.75 88 CYS A N 1
ATOM 684 C CA . CYS A 1 88 ? 2.735 0.915 -2.915 1.00 97.75 88 CYS A CA 1
ATOM 685 C C . CYS A 1 88 ? 3.459 -0.415 -2.686 1.00 97.75 88 CYS A C 1
ATOM 687 O O . CYS A 1 88 ? 4.511 -0.640 -3.281 1.00 97.75 88 CYS A O 1
ATOM 689 N N . PHE A 1 89 ? 2.884 -1.310 -1.878 1.00 97.12 89 PHE A N 1
ATOM 690 C CA . PHE A 1 89 ? 3.427 -2.641 -1.620 1.00 97.12 89 PHE A CA 1
ATOM 691 C C . PHE A 1 89 ? 3.550 -3.468 -2.903 1.00 97.12 89 PHE A C 1
ATOM 693 O O . PHE A 1 89 ? 4.654 -3.894 -3.252 1.00 97.12 89 PHE A O 1
ATOM 700 N N . PHE A 1 90 ? 2.456 -3.653 -3.650 1.00 97.44 90 PHE A N 1
ATOM 701 C CA . PHE A 1 90 ? 2.494 -4.466 -4.866 1.00 97.44 90 PHE A CA 1
ATOM 702 C C . PHE A 1 90 ? 3.375 -3.854 -5.952 1.00 97.44 90 PHE A C 1
ATOM 704 O O . PHE A 1 90 ? 4.150 -4.578 -6.576 1.00 97.44 90 PHE A O 1
ATOM 711 N N . TYR A 1 91 ? 3.331 -2.535 -6.147 1.00 96.56 91 TYR A N 1
ATOM 712 C CA . TYR A 1 91 ? 4.215 -1.862 -7.094 1.00 96.56 91 TYR A CA 1
ATOM 713 C C . TYR A 1 91 ? 5.686 -2.050 -6.705 1.00 96.56 91 TYR A C 1
ATOM 715 O O . TYR A 1 91 ? 6.501 -2.413 -7.553 1.00 96.56 91 TYR A O 1
ATOM 723 N N . HIS A 1 92 ? 6.038 -1.849 -5.430 1.00 96.12 92 HIS A N 1
ATOM 724 C CA . HIS A 1 92 ? 7.410 -2.007 -4.952 1.00 96.12 92 HIS A CA 1
ATOM 725 C C . HIS A 1 92 ? 7.924 -3.434 -5.184 1.00 96.12 92 HIS A C 1
ATOM 727 O O . HIS A 1 92 ? 9.019 -3.611 -5.723 1.00 96.12 92 HIS A O 1
ATOM 733 N N . VAL A 1 93 ? 7.116 -4.447 -4.853 1.00 94.62 93 VAL A N 1
ATOM 734 C CA . VAL A 1 93 ? 7.448 -5.863 -5.062 1.00 94.62 93 VAL A CA 1
ATOM 735 C C . VAL A 1 93 ? 7.588 -6.191 -6.549 1.00 94.62 93 VAL A C 1
ATOM 737 O O . VAL A 1 93 ? 8.603 -6.760 -6.948 1.00 94.62 93 VAL A O 1
ATOM 740 N N . MET A 1 94 ? 6.636 -5.789 -7.395 1.00 93.31 94 MET A N 1
ATOM 741 C CA . MET A 1 94 ? 6.690 -6.046 -8.842 1.00 93.31 94 MET A CA 1
ATOM 742 C C . MET A 1 94 ? 7.887 -5.349 -9.502 1.00 93.31 94 MET A C 1
ATOM 744 O O . MET A 1 94 ? 8.571 -5.931 -10.347 1.00 93.31 94 MET A O 1
ATOM 748 N N . ALA A 1 95 ? 8.214 -4.128 -9.071 1.00 90.69 95 ALA A N 1
ATOM 749 C CA . ALA A 1 95 ? 9.408 -3.421 -9.516 1.00 90.69 95 ALA A CA 1
ATOM 750 C C . ALA A 1 95 ? 10.702 -4.135 -9.079 1.00 90.69 95 ALA A C 1
ATOM 752 O O . ALA A 1 95 ? 11.630 -4.241 -9.884 1.00 90.69 95 ALA A O 1
ATOM 753 N N . SER A 1 96 ? 10.761 -4.665 -7.852 1.00 87.81 96 SER A N 1
ATOM 754 C CA . SER A 1 96 ? 11.886 -5.474 -7.359 1.00 87.81 96 SER A CA 1
ATOM 755 C C . SER A 1 96 ? 12.047 -6.776 -8.140 1.00 87.81 96 SER A C 1
ATOM 757 O O . SER A 1 96 ? 13.158 -7.109 -8.551 1.00 87.81 96 SER A O 1
ATOM 759 N N . ILE A 1 97 ? 10.947 -7.487 -8.408 1.00 87.44 97 ILE A N 1
ATOM 760 C CA . ILE A 1 97 ? 10.940 -8.704 -9.230 1.00 87.44 97 ILE A CA 1
ATOM 761 C C . ILE A 1 97 ? 11.484 -8.392 -10.621 1.00 87.44 97 ILE A C 1
ATOM 763 O O . ILE A 1 97 ? 12.384 -9.086 -11.087 1.00 87.44 97 ILE A O 1
ATOM 767 N N . ARG A 1 98 ? 11.021 -7.306 -11.251 1.00 85.00 98 ARG A N 1
ATOM 768 C CA . ARG A 1 98 ? 11.542 -6.838 -12.539 1.00 85.00 98 ARG A CA 1
ATOM 769 C C . ARG A 1 98 ? 13.054 -6.629 -12.471 1.00 85.00 98 ARG A C 1
ATOM 771 O O . ARG A 1 98 ? 13.781 -7.170 -13.294 1.00 85.00 98 ARG A O 1
ATOM 778 N N . PHE A 1 99 ? 13.552 -5.885 -11.485 1.00 78.88 99 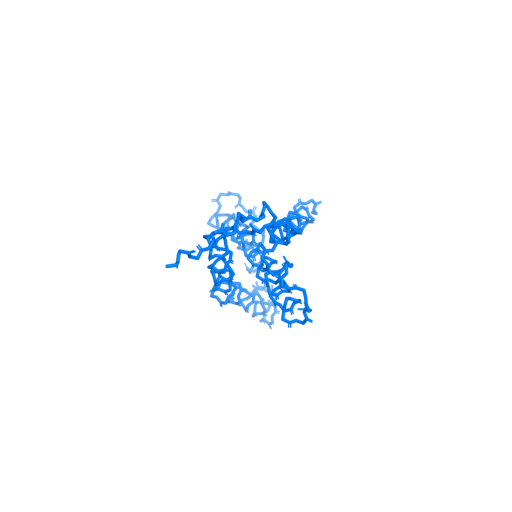PHE A N 1
ATOM 779 C CA . PHE A 1 99 ? 14.990 -5.643 -11.345 1.00 78.88 99 PHE A CA 1
ATOM 780 C C . PHE A 1 99 ? 15.801 -6.923 -11.120 1.00 78.88 99 PHE A C 1
ATOM 782 O O . PHE A 1 99 ? 16.867 -7.072 -11.718 1.00 78.88 99 PHE A O 1
ATOM 789 N N . ASN A 1 100 ? 15.312 -7.845 -10.293 1.00 79.94 100 ASN A N 1
ATOM 790 C CA . ASN A 1 100 ? 16.009 -9.090 -9.978 1.00 79.94 100 ASN A CA 1
ATOM 791 C C . ASN A 1 100 ? 15.990 -10.074 -11.155 1.00 79.94 100 ASN A C 1
ATOM 793 O O . ASN A 1 100 ? 17.033 -10.628 -11.496 1.00 79.94 100 ASN A O 1
ATOM 797 N N . ALA A 1 101 ? 14.854 -10.216 -11.841 1.00 76.00 101 ALA A N 1
ATOM 798 C CA . ALA A 1 101 ? 14.748 -11.006 -13.066 1.00 76.00 101 ALA A CA 1
ATOM 799 C C . ALA A 1 101 ? 15.719 -10.497 -14.144 1.00 76.00 101 ALA A C 1
ATOM 801 O O . ALA A 1 101 ? 16.389 -11.283 -14.811 1.00 76.00 101 ALA A O 1
ATOM 802 N N . LEU A 1 102 ? 15.868 -9.173 -14.256 1.00 70.50 102 LEU A N 1
ATOM 803 C CA . LEU A 1 102 ? 16.770 -8.541 -15.219 1.00 70.50 102 LEU A CA 1
ATOM 804 C C . LEU A 1 102 ? 18.258 -8.669 -14.866 1.00 70.50 102 LEU A C 1
ATOM 806 O O . LEU A 1 102 ? 19.090 -8.583 -15.766 1.00 70.50 102 LEU A O 1
ATOM 810 N N . LYS A 1 103 ? 18.613 -8.885 -13.591 1.00 67.94 103 LYS A N 1
ATOM 811 C CA . LYS A 1 103 ? 19.998 -9.192 -13.186 1.00 67.94 103 LYS A CA 1
ATOM 812 C C . LYS A 1 103 ? 20.415 -10.610 -13.583 1.00 67.94 103 LYS A C 1
ATOM 814 O O . LYS A 1 103 ? 21.578 -10.818 -13.904 1.00 67.94 103 LYS A O 1
ATOM 819 N N . GLY A 1 104 ? 19.482 -11.565 -13.567 1.00 65.88 104 GLY A N 1
ATOM 820 C CA . GLY A 1 104 ? 19.735 -12.957 -13.958 1.00 65.88 104 GLY A CA 1
ATOM 821 C C . GLY A 1 104 ? 19.573 -13.232 -15.457 1.00 65.88 104 GLY A C 1
ATOM 822 O O . GLY A 1 104 ? 20.060 -14.245 -15.956 1.00 65.88 104 GLY A O 1
ATOM 823 N N . SER A 1 105 ? 18.894 -12.354 -16.200 1.00 63.94 105 SER A N 1
ATOM 824 C CA . SER A 1 105 ? 18.620 -12.576 -17.620 1.00 63.94 105 SER A CA 1
ATOM 825 C C . SER A 1 105 ? 19.809 -12.206 -18.515 1.00 63.94 105 SER A C 1
ATOM 827 O O . SER A 1 105 ? 20.276 -11.070 -18.494 1.00 63.94 105 SER A O 1
ATOM 829 N N . ARG A 1 106 ? 20.219 -13.121 -19.405 1.00 60.34 106 ARG A N 1
ATOM 830 C CA . ARG A 1 106 ? 21.229 -12.883 -20.462 1.00 60.34 106 ARG A CA 1
ATOM 831 C C . ARG A 1 106 ? 20.735 -11.954 -21.590 1.00 60.34 106 ARG A C 1
ATOM 833 O O . ARG A 1 106 ? 21.492 -11.662 -22.509 1.00 60.34 106 ARG A O 1
ATOM 840 N N . ASN A 1 107 ? 19.473 -11.512 -21.556 1.00 64.81 107 ASN A N 1
ATOM 841 C CA . ASN A 1 107 ? 18.851 -10.745 -22.635 1.00 64.81 107 ASN A CA 1
ATOM 842 C C . ASN A 1 107 ? 18.688 -9.251 -22.271 1.00 64.81 107 ASN A C 1
ATOM 844 O O . ASN A 1 107 ? 17.705 -8.884 -21.620 1.00 64.81 107 ASN A O 1
ATOM 848 N N . PRO A 1 108 ? 19.594 -8.366 -22.730 1.00 64.44 108 PRO A N 1
ATOM 849 C CA . PRO A 1 108 ? 19.540 -6.938 -22.418 1.00 64.44 108 PRO A CA 1
ATOM 850 C C . PRO A 1 108 ? 18.302 -6.230 -22.994 1.00 64.44 108 PRO A C 1
ATOM 852 O O . PRO A 1 108 ? 17.886 -5.212 -22.451 1.00 64.44 108 PRO A O 1
ATOM 855 N N . SER A 1 109 ? 17.651 -6.781 -24.027 1.00 65.56 109 SER A N 1
ATOM 856 C CA . SER A 1 109 ? 16.466 -6.159 -24.646 1.00 65.56 109 SER A CA 1
ATOM 857 C C . SER A 1 109 ? 15.216 -6.174 -23.754 1.00 65.56 109 SER A C 1
ATOM 859 O O . SER A 1 109 ? 14.369 -5.288 -23.857 1.00 65.56 109 SER A O 1
ATOM 861 N N . LEU A 1 110 ? 15.113 -7.133 -22.826 1.00 64.44 110 LEU A N 1
ATOM 862 C CA . LEU A 1 110 ? 14.022 -7.181 -21.844 1.00 64.44 110 LEU A CA 1
ATOM 863 C C . LEU A 1 110 ? 14.204 -6.135 -20.739 1.00 64.44 110 LEU A C 1
ATOM 865 O O . LEU A 1 110 ? 13.223 -5.670 -20.159 1.00 64.44 110 LEU A O 1
ATOM 869 N N . ARG A 1 111 ? 15.454 -5.727 -20.479 1.00 62.53 111 ARG A N 1
ATOM 870 C CA . ARG A 1 111 ? 15.811 -4.770 -19.423 1.00 62.53 111 ARG A CA 1
ATOM 871 C C . ARG A 1 111 ? 15.229 -3.392 -19.659 1.00 62.53 111 ARG A C 1
ATOM 873 O O . ARG A 1 111 ? 14.850 -2.714 -18.708 1.00 62.53 111 ARG A O 1
ATOM 880 N N . GLU A 1 112 ? 15.127 -3.027 -20.925 1.00 67.12 112 GLU A N 1
ATOM 881 C CA . GLU A 1 112 ? 14.630 -1.735 -21.374 1.00 67.12 112 GLU A CA 1
ATOM 882 C C . GLU A 1 112 ? 13.238 -1.851 -21.996 1.00 67.12 112 GLU A C 1
ATOM 884 O O . GLU A 1 112 ? 12.726 -0.870 -22.511 1.00 67.12 112 GLU A O 1
ATOM 889 N N . SER A 1 113 ? 12.591 -3.021 -21.962 1.00 75.94 113 SER A N 1
ATOM 890 C CA . SER A 1 113 ? 11.315 -3.220 -22.652 1.00 75.94 113 SER A CA 1
ATOM 891 C C . SER A 1 113 ? 10.180 -2.437 -21.995 1.00 75.94 113 SER A C 1
ATOM 893 O O . SER A 1 113 ? 9.778 -2.741 -20.872 1.00 75.94 113 SER A O 1
ATOM 895 N N . HIS A 1 114 ? 9.586 -1.491 -22.725 1.00 76.75 114 HIS A N 1
ATOM 896 C CA . HIS A 1 114 ? 8.428 -0.724 -22.255 1.00 76.75 114 HIS A CA 1
ATOM 897 C C . HIS A 1 114 ? 7.255 -1.630 -21.849 1.00 76.75 114 HIS A C 1
ATOM 899 O O . HIS A 1 114 ? 6.613 -1.403 -20.822 1.00 76.75 114 HIS A O 1
ATOM 905 N N . GLY A 1 115 ? 7.021 -2.705 -22.610 1.00 79.62 115 GLY A N 1
ATOM 906 C CA . GLY A 1 115 ? 5.964 -3.675 -22.323 1.00 79.62 115 GLY A CA 1
ATOM 907 C C . GLY A 1 115 ? 6.141 -4.358 -20.968 1.00 79.62 115 GLY A C 1
ATOM 908 O O . GLY A 1 115 ? 5.172 -4.518 -20.233 1.00 79.62 115 GLY A O 1
ATOM 909 N N . PHE A 1 116 ? 7.378 -4.684 -20.585 1.00 79.06 116 PHE A N 1
ATOM 910 C CA . PHE A 1 116 ? 7.643 -5.341 -19.307 1.00 79.06 116 PHE A CA 1
ATOM 911 C C . PHE A 1 116 ? 7.426 -4.402 -18.112 1.00 79.06 116 PHE A C 1
ATOM 913 O O . PHE A 1 116 ? 6.841 -4.807 -17.110 1.00 79.06 116 PHE A O 1
ATOM 920 N N . TYR A 1 117 ? 7.815 -3.127 -18.227 1.00 82.25 117 TYR A N 1
ATOM 921 C CA . TYR A 1 117 ? 7.491 -2.119 -17.211 1.00 82.25 117 TYR A CA 1
ATOM 922 C C . TYR A 1 117 ? 5.979 -1.907 -17.074 1.00 82.25 117 TYR A C 1
ATOM 924 O O . TYR A 1 117 ? 5.457 -1.912 -15.962 1.00 82.25 117 TYR A O 1
ATOM 932 N N . SER A 1 118 ? 5.281 -1.729 -18.199 1.00 84.12 118 SER A N 1
ATOM 933 C CA . SER A 1 118 ? 3.837 -1.491 -18.214 1.00 84.12 118 SER A CA 1
ATOM 934 C C . SER A 1 118 ? 3.062 -2.678 -17.632 1.00 84.12 118 SER A C 1
ATOM 936 O O . SER A 1 118 ? 2.195 -2.477 -16.783 1.00 84.12 118 SER A O 1
ATOM 938 N N . ALA A 1 119 ? 3.433 -3.910 -17.995 1.00 87.38 119 ALA A N 1
ATOM 939 C CA . ALA A 1 119 ? 2.804 -5.123 -17.479 1.00 87.38 119 ALA A CA 1
ATOM 940 C C . ALA A 1 119 ? 2.932 -5.242 -15.953 1.00 87.38 119 ALA A C 1
ATOM 942 O O . ALA A 1 119 ? 1.935 -5.474 -15.275 1.00 87.38 119 ALA A O 1
ATOM 943 N N . MET A 1 120 ? 4.130 -5.029 -15.397 1.00 88.81 120 MET A N 1
ATOM 944 C CA . MET A 1 120 ? 4.353 -5.111 -13.947 1.00 88.81 120 MET A CA 1
ATOM 945 C C . MET A 1 120 ? 3.559 -4.046 -13.175 1.00 88.81 120 MET A C 1
ATOM 947 O O . MET A 1 120 ? 2.964 -4.349 -12.141 1.00 88.81 120 MET A O 1
ATOM 951 N N . SER A 1 121 ? 3.490 -2.818 -13.699 1.00 89.06 121 SER A N 1
ATOM 952 C CA . SER A 1 121 ? 2.670 -1.746 -13.118 1.00 89.06 121 SER A CA 1
ATOM 953 C C . SER A 1 121 ? 1.173 -2.066 -13.170 1.00 89.06 121 SER A C 1
ATOM 955 O O . SER A 1 121 ? 0.456 -1.816 -12.202 1.00 89.06 121 SER A O 1
ATOM 957 N N . MET A 1 122 ? 0.701 -2.646 -14.277 1.00 92.31 122 MET A N 1
ATOM 958 C CA . MET A 1 122 ? -0.701 -3.034 -14.440 1.00 92.31 122 MET A CA 1
ATOM 959 C C . MET A 1 122 ? -1.084 -4.171 -13.490 1.00 92.31 122 MET A C 1
ATOM 961 O O . MET A 1 122 ? -2.126 -4.109 -12.847 1.00 92.31 122 MET A O 1
ATOM 965 N N . ILE A 1 123 ? -0.222 -5.181 -13.344 1.00 93.75 123 ILE A N 1
ATOM 966 C CA . ILE A 1 123 ? -0.431 -6.286 -12.401 1.00 93.75 123 ILE A CA 1
ATOM 967 C C . ILE A 1 123 ? -0.555 -5.754 -10.971 1.00 93.75 123 ILE A C 1
ATOM 969 O O . ILE A 1 123 ? -1.462 -6.166 -10.252 1.00 93.75 123 ILE A O 1
ATOM 973 N N . ALA A 1 124 ? 0.298 -4.806 -10.566 1.00 94.88 124 ALA A N 1
ATOM 974 C CA . ALA A 1 124 ? 0.198 -4.193 -9.244 1.00 94.88 124 ALA A CA 1
ATOM 975 C C . ALA A 1 124 ? -1.175 -3.535 -9.014 1.00 94.88 124 ALA A C 1
ATOM 977 O O . ALA A 1 124 ? -1.793 -3.774 -7.981 1.00 94.88 124 ALA A O 1
ATOM 978 N N . LEU A 1 125 ? -1.684 -2.776 -9.992 1.00 95.88 125 LEU A N 1
ATOM 979 C CA . LEU A 1 125 ? -3.015 -2.163 -9.919 1.00 95.88 125 LEU A CA 1
ATOM 980 C C . LEU A 1 125 ? -4.136 -3.205 -9.851 1.00 95.88 125 LEU A C 1
ATOM 982 O O . LEU A 1 125 ? -5.013 -3.099 -8.998 1.00 95.88 125 LEU A O 1
ATOM 986 N N . LEU A 1 126 ? -4.105 -4.220 -10.719 1.00 97.19 126 LEU A N 1
ATOM 987 C CA . LEU A 1 126 ? -5.130 -5.266 -10.763 1.00 97.19 126 LEU A CA 1
ATOM 988 C C . LEU A 1 126 ? -5.220 -6.027 -9.440 1.00 97.19 126 LEU A C 1
ATOM 990 O O . LEU A 1 126 ? -6.320 -6.262 -8.944 1.00 97.19 126 LEU A O 1
ATOM 994 N N . ILE A 1 127 ? -4.078 -6.371 -8.840 1.00 96.75 127 ILE A N 1
ATOM 995 C CA . ILE A 1 127 ? -4.055 -7.052 -7.544 1.00 96.75 127 ILE A CA 1
ATOM 996 C C . ILE A 1 127 ? -4.561 -6.115 -6.441 1.00 96.75 127 ILE A C 1
ATOM 998 O O . ILE A 1 127 ? -5.342 -6.554 -5.599 1.00 96.75 127 ILE A O 1
ATOM 1002 N N . THR A 1 128 ? -4.199 -4.826 -6.452 1.00 97.12 128 THR A N 1
ATOM 1003 C CA . THR A 1 128 ? -4.772 -3.851 -5.509 1.00 97.12 128 THR A CA 1
ATOM 1004 C C . THR A 1 128 ? -6.293 -3.797 -5.628 1.00 97.12 128 THR A C 1
ATOM 1006 O O . THR A 1 128 ? -6.980 -3.920 -4.615 1.00 97.12 128 THR A O 1
ATOM 1009 N N . PHE A 1 129 ? -6.835 -3.663 -6.840 1.00 96.75 129 PHE A N 1
ATOM 1010 C CA . PHE A 1 129 ? -8.282 -3.641 -7.045 1.00 96.75 129 PHE A CA 1
ATOM 1011 C C . PHE A 1 129 ? -8.945 -4.935 -6.585 1.00 96.75 129 PHE A C 1
ATOM 1013 O O . PHE A 1 129 ? -9.975 -4.873 -5.923 1.00 96.75 129 PHE A O 1
ATOM 1020 N N . LEU A 1 130 ? -8.341 -6.090 -6.869 1.00 96.94 130 LEU A N 1
ATOM 1021 C CA . LEU A 1 130 ? -8.854 -7.382 -6.425 1.00 96.94 130 LEU A CA 1
ATOM 1022 C C . LEU A 1 130 ? -8.914 -7.474 -4.895 1.00 96.94 130 LEU A C 1
ATOM 1024 O O . LEU A 1 130 ? -9.946 -7.851 -4.348 1.00 96.94 130 LEU A O 1
ATOM 1028 N N . VAL A 1 131 ? -7.839 -7.094 -4.198 1.00 96.12 131 VAL A N 1
ATOM 1029 C CA . VAL A 1 131 ? -7.792 -7.099 -2.727 1.00 96.12 131 VAL A CA 1
ATOM 1030 C C . VAL A 1 131 ? -8.894 -6.217 -2.148 1.00 96.12 131 VAL A C 1
ATOM 1032 O O . VAL A 1 131 ? -9.631 -6.654 -1.269 1.00 96.12 131 VAL A O 1
ATOM 1035 N N . TRP A 1 132 ? -9.048 -4.999 -2.661 1.00 95.38 132 TRP A N 1
ATOM 1036 C CA . TRP A 1 132 ? -10.034 -4.059 -2.132 1.00 95.38 132 TRP A CA 1
ATOM 1037 C C . TRP A 1 132 ? -11.468 -4.411 -2.514 1.00 95.38 132 TRP A C 1
ATOM 1039 O O . TRP A 1 132 ? -12.357 -4.257 -1.682 1.00 95.38 132 TRP A O 1
ATOM 1049 N N . ALA A 1 133 ? -11.700 -4.969 -3.702 1.00 95.31 133 ALA A N 1
ATOM 1050 C CA . ALA A 1 133 ? -12.991 -5.544 -4.058 1.00 95.31 133 ALA A CA 1
ATOM 1051 C C . ALA A 1 133 ? -13.376 -6.657 -3.073 1.00 95.31 133 ALA A C 1
ATOM 1053 O O . ALA A 1 133 ? -14.479 -6.646 -2.543 1.00 95.31 133 ALA A O 1
ATOM 1054 N N . LEU A 1 134 ? -12.453 -7.563 -2.737 1.00 94.81 134 LEU A N 1
ATOM 1055 C CA . LEU A 1 134 ? -12.704 -8.631 -1.762 1.00 94.81 134 LEU A CA 1
ATOM 1056 C C . LEU A 1 134 ? -12.914 -8.129 -0.326 1.00 94.81 134 LEU A C 1
ATOM 1058 O O . LEU A 1 134 ? -13.548 -8.825 0.461 1.00 94.81 134 LEU A O 1
ATOM 1062 N N . ILE A 1 135 ? -12.353 -6.974 0.040 1.00 90.62 135 ILE A N 1
ATOM 1063 C CA . ILE A 1 135 ? -12.565 -6.355 1.357 1.00 90.62 135 ILE A CA 1
ATOM 1064 C C . ILE A 1 135 ? -13.925 -5.653 1.413 1.00 90.62 135 ILE A C 1
ATOM 1066 O O . ILE A 1 135 ? -14.601 -5.746 2.426 1.00 90.62 135 ILE A O 1
ATOM 1070 N N . LEU A 1 136 ? -14.320 -4.950 0.349 1.00 89.31 136 LEU A N 1
ATOM 1071 C CA . LEU A 1 136 ? -15.548 -4.148 0.317 1.00 89.31 136 LEU A CA 1
ATOM 1072 C C . LEU A 1 136 ? -16.807 -4.956 -0.023 1.00 89.31 136 LEU A C 1
ATOM 1074 O O . LEU A 1 136 ? -17.907 -4.501 0.271 1.00 89.31 136 LEU A O 1
ATOM 1078 N N . LEU A 1 137 ? -16.656 -6.111 -0.675 1.00 92.00 137 LEU A N 1
ATOM 1079 C CA . LEU A 1 137 ? -17.758 -7.018 -1.021 1.00 92.00 137 LEU A CA 1
ATOM 1080 C C . LEU A 1 137 ? -18.044 -8.070 0.064 1.00 92.00 137 LEU A C 1
ATOM 1082 O O . LEU A 1 137 ? -18.917 -8.914 -0.135 1.00 92.00 137 LEU A O 1
ATOM 1086 N N . ARG A 1 138 ? -17.293 -8.054 1.167 1.00 76.00 138 ARG A N 1
ATOM 1087 C CA . ARG A 1 138 ? -17.542 -8.871 2.359 1.00 76.00 138 ARG A CA 1
ATOM 1088 C C . ARG A 1 138 ? -18.278 -8.058 3.409 1.00 76.00 138 ARG A C 1
ATOM 1090 O O . ARG A 1 138 ? -19.130 -8.671 4.082 1.00 76.00 138 ARG A O 1
#

Foldseek 3Di:
DDDDDDPPDPFFADPVRVVVLVVLLVVLVCLCVPPVVVLVVLCVCQVVPDPVSNVVCCCQQPNPPDCPDPSVVSNVVNVVSVLVNQLSVQSNVLSVVLVVVCVPDPDVSSNRGPVSNVVSSVVSVVVSVVVVCVSVVD

Sequence (138 aa):
MARPINPSSSKTASPDFQKSATLLHRITALAIAFIAFPVFTLWLFSVASSPENYAFFLHYMVHAADKNSFAFSVNILSRIIGVGLTWCFFYHVMASIRFNALKGSRNPSLRESHGFYSAMSMIALLITFLVWALILLR

pLDDT: mean 86.68, std 12.76, range [49.41, 98.12]

Radius of gyration: 20.64 Å; chains: 1; bounding box: 55×25×62 Å

Organism: Zymomonas mobilis subsp. pomaceae (strain ATCC 29192 / DSM 22645 / JCM 10191 / CCUG 17912 / NBRC 13757 / NCIMB 11200 / NRRL B-4491 / Barker I) (NCBI:txid579138)

InterPro domains:
  IPR000701 Succinate dehydrogenase/fumarate reductase type B, transmembrane subunit [PF01127] (3-127)
  IPR014314 Succinate dehydrogenase, cytochrome b556 subunit [PIRSF000178] (14-135)
  IPR034804 Fumarate reductase/succinate dehydrogenase, transmembrane subunit [G3DSA:1.20.1300.10] (1-136)
  IPR034804 Fumarate reductase/succinate dehydrogenase, transmembrane subunit [SSF81343] (3-135)